Protein AF-A0A7S4MHZ4-F1 (afdb_monomer_lite)

Radius of gyration: 15.57 Å; chains: 1; bounding box: 35×34×41 Å

Structure (mmCIF, N/CA/C/O backbone):
data_AF-A0A7S4MHZ4-F1
#
_entry.id   AF-A0A7S4MHZ4-F1
#
loop_
_atom_site.group_PDB
_atom_site.id
_atom_site.type_symbol
_atom_site.label_atom_id
_atom_site.label_alt_id
_atom_site.label_comp_id
_atom_site.label_asym_id
_atom_site.label_entity_id
_atom_site.label_seq_id
_atom_site.pdbx_PDB_ins_code
_atom_site.Cartn_x
_atom_site.Cartn_y
_atom_site.Cartn_z
_atom_site.occupancy
_atom_site.B_iso_or_equiv
_atom_site.auth_seq_id
_atom_site.auth_comp_id
_atom_site.auth_asym_id
_atom_site.auth_atom_id
_atom_site.pdbx_PDB_model_num
ATOM 1 N N . SER A 1 1 ? 7.181 -21.364 -13.826 1.00 87.19 1 SER A N 1
ATOM 2 C CA . SER A 1 1 ? 8.135 -20.300 -13.446 1.00 87.19 1 SER A CA 1
ATOM 3 C C . SER A 1 1 ? 7.371 -18.995 -13.312 1.00 87.19 1 SER A C 1
ATOM 5 O O . SER A 1 1 ? 6.284 -18.898 -13.868 1.00 87.19 1 SER A O 1
ATOM 7 N N . ALA A 1 2 ? 7.893 -18.036 -12.549 1.00 94.38 2 ALA A N 1
ATOM 8 C CA . ALA A 1 2 ? 7.341 -16.683 -12.485 1.00 94.38 2 ALA A CA 1
ATOM 9 C C . ALA A 1 2 ? 8.067 -15.768 -13.484 1.00 94.38 2 ALA A C 1
ATOM 11 O O . ALA A 1 2 ? 9.230 -16.023 -13.806 1.00 94.38 2 ALA A O 1
ATOM 12 N N . ASP A 1 3 ? 7.380 -14.726 -13.949 1.00 97.62 3 ASP A N 1
ATOM 13 C CA . ASP A 1 3 ? 7.961 -13.686 -14.802 1.00 97.62 3 ASP A CA 1
ATOM 14 C C . ASP A 1 3 ? 8.902 -12.763 -14.005 1.00 97.62 3 ASP A C 1
ATOM 16 O O . ASP A 1 3 ? 8.879 -12.720 -12.772 1.00 97.62 3 ASP A O 1
ATOM 20 N N . THR A 1 4 ? 9.748 -12.013 -14.712 1.00 97.88 4 THR A N 1
ATOM 21 C CA . THR A 1 4 ? 10.660 -11.032 -14.113 1.00 97.88 4 THR A CA 1
ATOM 22 C C . THR A 1 4 ? 9.920 -9.786 -13.618 1.00 97.88 4 THR A C 1
ATOM 24 O O . THR A 1 4 ? 8.803 -9.485 -14.038 1.00 97.88 4 THR A O 1
ATOM 27 N N . LEU A 1 5 ? 10.565 -9.027 -12.724 1.00 97.69 5 LEU A N 1
ATOM 28 C CA . LEU A 1 5 ? 9.962 -7.837 -12.112 1.00 97.69 5 LEU A CA 1
ATOM 29 C C . LEU A 1 5 ? 9.532 -6.791 -13.151 1.00 97.69 5 LEU A C 1
ATOM 31 O O . LEU A 1 5 ? 8.451 -6.234 -13.022 1.00 97.69 5 LEU A O 1
ATOM 35 N N . ASP A 1 6 ? 10.327 -6.551 -14.195 1.00 98.00 6 ASP A N 1
ATOM 36 C CA . ASP A 1 6 ? 9.988 -5.585 -15.246 1.00 98.00 6 ASP A CA 1
ATOM 37 C C . ASP A 1 6 ? 8.728 -5.997 -16.027 1.00 98.00 6 ASP A C 1
ATOM 39 O O . ASP A 1 6 ? 7.898 -5.152 -16.354 1.00 98.00 6 ASP A O 1
ATOM 43 N N . VAL A 1 7 ? 8.549 -7.298 -16.286 1.00 98.25 7 VAL A N 1
ATOM 44 C CA . VAL A 1 7 ? 7.350 -7.834 -16.944 1.00 98.25 7 VAL A CA 1
ATOM 45 C C . VAL A 1 7 ? 6.131 -7.653 -16.044 1.00 98.25 7 VAL A C 1
ATOM 47 O O . VAL A 1 7 ? 5.079 -7.220 -16.511 1.00 98.25 7 VAL A O 1
ATOM 50 N N . VAL A 1 8 ? 6.267 -7.960 -14.752 1.00 98.12 8 VAL A N 1
ATOM 51 C CA . VAL A 1 8 ? 5.168 -7.833 -13.786 1.00 98.12 8 VAL A CA 1
ATOM 52 C C . VAL A 1 8 ? 4.792 -6.366 -13.558 1.00 98.12 8 VAL A C 1
ATOM 54 O O . VAL A 1 8 ? 3.604 -6.061 -13.527 1.00 98.12 8 VAL A O 1
ATOM 57 N N . LEU A 1 9 ? 5.763 -5.451 -13.476 1.00 97.88 9 LEU A N 1
ATOM 58 C CA . LEU A 1 9 ? 5.500 -4.014 -13.344 1.00 97.88 9 LEU A CA 1
ATOM 59 C C . LEU A 1 9 ? 4.797 -3.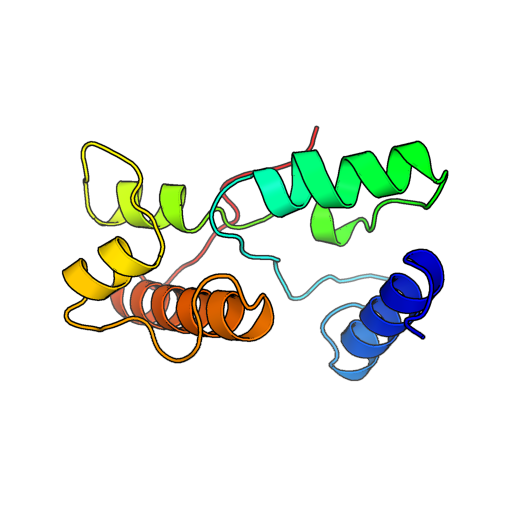440 -14.576 1.00 97.88 9 LEU A C 1
ATOM 61 O O . LEU A 1 9 ? 3.846 -2.683 -14.414 1.00 97.88 9 LEU A O 1
ATOM 65 N N . ARG A 1 10 ? 5.181 -3.848 -15.795 1.00 97.75 10 ARG A N 1
ATOM 66 C CA . ARG A 1 10 ? 4.447 -3.453 -17.013 1.00 97.75 10 ARG A CA 1
ATOM 67 C C . ARG A 1 10 ? 2.995 -3.925 -16.986 1.00 97.75 10 ARG A C 1
ATOM 69 O O . ARG A 1 10 ? 2.097 -3.147 -17.277 1.00 97.75 10 ARG A O 1
ATOM 76 N N . ARG A 1 11 ? 2.747 -5.173 -16.581 1.00 98.25 11 ARG A N 1
ATOM 77 C CA . ARG A 1 11 ? 1.375 -5.693 -16.446 1.00 98.25 11 ARG A CA 1
ATOM 78 C C . ARG A 1 11 ? 0.579 -4.978 -15.358 1.00 98.25 11 ARG A C 1
ATOM 80 O O . ARG A 1 11 ? -0.618 -4.775 -15.519 1.00 98.25 11 ARG A O 1
ATOM 87 N N . PHE A 1 12 ? 1.225 -4.616 -14.252 1.00 97.06 12 PHE A N 1
ATOM 88 C CA . PHE A 1 12 ? 0.586 -3.846 -13.189 1.00 97.06 12 PHE A CA 1
ATOM 89 C C . PHE A 1 12 ? 0.182 -2.451 -13.685 1.00 97.06 12 PHE A C 1
ATOM 91 O O . PHE A 1 12 ? -0.952 -2.034 -13.483 1.00 97.06 12 PHE A O 1
ATOM 98 N N . ASP A 1 13 ? 1.069 -1.783 -14.417 1.00 96.88 13 ASP A N 1
ATOM 99 C CA . ASP A 1 13 ? 0.826 -0.488 -15.053 1.00 96.88 13 ASP A CA 1
ATOM 100 C C . ASP A 1 13 ? -0.316 -0.544 -16.092 1.00 96.88 13 ASP A C 1
ATOM 102 O O . ASP A 1 13 ? -1.221 0.290 -16.091 1.00 96.88 13 ASP A O 1
ATOM 106 N N . GLU A 1 14 ? -0.346 -1.584 -16.933 1.00 97.31 14 GLU A N 1
ATOM 107 C CA . GLU A 1 14 ? -1.460 -1.856 -17.854 1.00 97.31 14 GLU A CA 1
ATOM 108 C C . GLU A 1 14 ? -2.781 -2.084 -17.113 1.00 97.31 14 GLU A C 1
ATOM 110 O O . GLU A 1 14 ? -3.811 -1.533 -17.505 1.00 97.31 14 GLU A O 1
ATOM 115 N N . TRP A 1 15 ? -2.759 -2.860 -16.028 1.00 97.81 15 TRP A N 1
ATOM 116 C CA . TRP A 1 15 ? -3.938 -3.103 -15.203 1.00 97.81 15 TRP A CA 1
ATOM 117 C C . TRP A 1 15 ? -4.458 -1.806 -14.569 1.00 97.81 15 TRP A C 1
ATOM 119 O O . TRP A 1 15 ? -5.663 -1.560 -14.602 1.00 97.81 15 TRP A O 1
ATOM 129 N N . LEU A 1 16 ? -3.580 -0.934 -14.063 1.00 97.44 16 LEU A N 1
ATOM 130 C CA . LEU A 1 16 ? -3.977 0.375 -13.534 1.00 97.44 16 LEU A CA 1
ATOM 131 C C . LEU A 1 16 ? -4.670 1.232 -14.606 1.00 97.44 16 LEU A C 1
ATOM 133 O O . LEU A 1 16 ? -5.731 1.798 -14.337 1.00 97.44 16 LEU A O 1
ATOM 137 N N . ARG A 1 17 ? -4.132 1.276 -15.836 1.00 96.25 17 ARG A N 1
ATOM 138 C CA . ARG A 1 17 ? -4.768 1.991 -16.961 1.00 96.25 17 ARG A CA 1
ATOM 139 C C . ARG A 1 17 ? -6.128 1.409 -17.327 1.00 96.25 17 ARG A C 1
ATOM 141 O O . ARG A 1 17 ? -7.085 2.155 -17.499 1.00 96.25 17 ARG A O 1
ATOM 148 N N . GLN A 1 18 ? -6.237 0.084 -17.412 1.00 97.56 18 GLN A N 1
ATOM 149 C CA . GLN A 1 18 ? -7.496 -0.600 -17.737 1.00 97.56 18 GLN A CA 1
ATOM 150 C C . GLN A 1 18 ? -8.600 -0.341 -16.703 1.00 97.56 18 GLN A C 1
ATOM 152 O O . GLN A 1 18 ? -9.779 -0.397 -17.041 1.00 97.56 18 GLN A O 1
ATOM 157 N N . ASN A 1 19 ? -8.223 -0.040 -15.458 1.00 97.19 19 ASN A N 1
ATOM 158 C CA . ASN A 1 19 ? -9.151 0.301 -14.382 1.00 97.19 19 ASN A CA 1
ATOM 159 C C . AS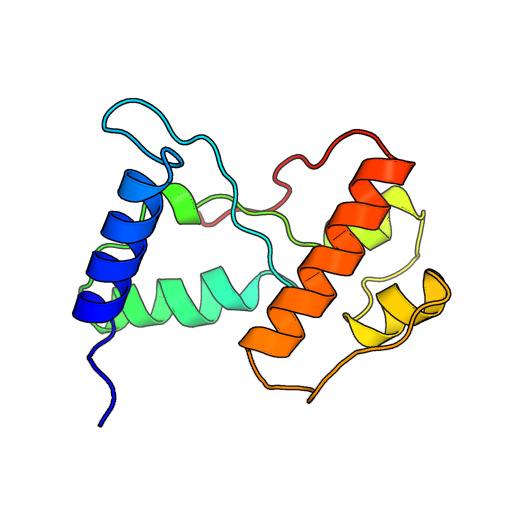N A 1 19 ? -9.338 1.819 -14.200 1.00 97.19 19 ASN A C 1
ATOM 161 O O . ASN A 1 19 ? -9.961 2.231 -13.226 1.00 97.19 19 ASN A O 1
ATOM 165 N N . ASN A 1 20 ? -8.836 2.647 -15.125 1.00 96.00 20 ASN A N 1
ATOM 166 C CA . ASN A 1 20 ? -8.899 4.114 -15.068 1.00 96.00 20 ASN A CA 1
ATOM 167 C C . ASN A 1 20 ? -8.290 4.707 -13.782 1.00 96.00 20 ASN A C 1
ATOM 169 O O . ASN A 1 20 ? -8.766 5.719 -13.276 1.00 96.00 20 ASN A O 1
ATOM 173 N N . LEU A 1 21 ? -7.256 4.062 -13.232 1.00 96.88 21 LEU A N 1
ATOM 174 C CA . LEU A 1 21 ? -6.560 4.535 -12.031 1.00 96.88 21 LEU A CA 1
ATOM 175 C C . LEU A 1 21 ? -5.371 5.439 -12.365 1.00 96.88 21 LEU A C 1
ATOM 177 O O . LEU A 1 21 ? -4.960 6.232 -11.523 1.00 96.88 21 LEU A O 1
ATOM 181 N N . ILE A 1 22 ? -4.825 5.319 -13.578 1.00 95.38 22 ILE A N 1
ATOM 182 C CA . ILE A 1 22 ? -3.786 6.206 -14.111 1.00 95.38 22 ILE A CA 1
ATOM 183 C C . ILE A 1 22 ? -4.063 6.538 -15.578 1.00 95.38 22 ILE A C 1
ATOM 185 O O . ILE A 1 22 ? -4.531 5.688 -16.342 1.00 95.38 22 ILE A O 1
ATOM 189 N N . SER A 1 23 ? -3.715 7.756 -15.971 1.00 91.94 23 SER A N 1
ATOM 190 C CA . SER A 1 23 ? -3.666 8.242 -17.351 1.00 91.94 23 SER A CA 1
ATOM 191 C C . SER A 1 23 ? -2.302 8.891 -17.621 1.00 91.94 23 SER A C 1
ATOM 193 O O . SER A 1 23 ? -1.372 8.740 -16.827 1.00 91.94 23 SER A O 1
ATOM 195 N N . ALA A 1 24 ? -2.140 9.561 -18.765 1.00 87.25 24 ALA A N 1
ATOM 196 C CA . ALA A 1 24 ? -0.921 10.325 -19.024 1.00 87.25 24 ALA A CA 1
ATOM 197 C C . ALA A 1 24 ? -0.864 11.619 -18.187 1.00 87.25 24 ALA A C 1
ATOM 199 O O . ALA A 1 24 ? 0.219 12.150 -17.955 1.00 87.25 24 ALA A O 1
ATOM 200 N N . GLU A 1 25 ? -2.013 12.104 -17.711 1.00 90.00 25 GLU A N 1
ATOM 201 C CA . GLU A 1 25 ? -2.154 13.386 -17.022 1.00 90.00 25 GLU A CA 1
ATOM 202 C C . GLU A 1 25 ? -2.540 13.249 -15.541 1.00 90.00 25 GLU A C 1
ATOM 204 O O . GLU A 1 25 ? -2.369 14.200 -14.780 1.00 90.00 25 GLU A O 1
ATOM 209 N N . GLU A 1 26 ? -3.071 12.098 -15.118 1.00 92.06 26 GLU A N 1
ATOM 210 C CA . GLU A 1 26 ? -3.697 11.937 -13.804 1.00 92.06 26 GLU A CA 1
ATOM 211 C C . GLU A 1 26 ? -3.379 10.586 -13.147 1.00 92.06 26 GLU A C 1
ATOM 213 O O . GLU A 1 26 ? -3.288 9.545 -13.801 1.00 92.06 26 GLU A O 1
ATOM 218 N N . VAL A 1 27 ? -3.255 10.607 -11.818 1.00 93.50 27 VAL A N 1
ATOM 219 C CA . VAL A 1 27 ? -3.174 9.426 -10.953 1.00 93.50 27 VAL A CA 1
ATOM 220 C C . VAL A 1 27 ? -4.314 9.513 -9.936 1.00 93.50 27 VAL A C 1
ATOM 222 O O . VAL A 1 27 ? -4.316 10.388 -9.073 1.00 93.50 27 VAL A O 1
ATOM 225 N N . CYS A 1 28 ? -5.282 8.602 -10.030 1.00 93.06 28 CYS A N 1
ATOM 226 C CA . CYS A 1 28 ? -6.510 8.596 -9.224 1.00 93.06 28 CYS A CA 1
ATOM 227 C C . CYS A 1 28 ? -6.479 7.564 -8.083 1.00 93.06 28 CYS A C 1
ATOM 229 O O . CYS A 1 28 ? -7.524 7.160 -7.572 1.00 93.06 28 CYS A O 1
ATOM 231 N N . PHE A 1 29 ? -5.295 7.090 -7.694 1.00 94.38 29 PHE A N 1
ATOM 232 C CA . PHE A 1 29 ? -5.129 6.129 -6.606 1.00 94.38 29 PHE A CA 1
ATOM 233 C C . PHE A 1 29 ? -3.864 6.413 -5.799 1.00 94.38 29 PHE A C 1
ATOM 235 O O . PHE A 1 29 ? -2.991 7.166 -6.222 1.00 94.38 29 PHE A O 1
ATOM 242 N N . VAL A 1 30 ? -3.760 5.771 -4.637 1.00 94.44 30 VAL A N 1
ATOM 243 C CA . VAL A 1 30 ? -2.562 5.803 -3.799 1.00 94.44 30 VAL A CA 1
ATOM 244 C C . VAL A 1 30 ? -2.253 4.393 -3.279 1.00 94.44 30 VAL A C 1
ATOM 246 O O . VAL A 1 30 ? -3.174 3.693 -2.842 1.00 94.44 30 VAL A O 1
ATOM 249 N N . PRO A 1 31 ? -0.988 3.941 -3.309 1.00 96.56 31 PRO A N 1
ATOM 250 C CA . PRO A 1 31 ? -0.571 2.718 -2.631 1.00 96.56 31 PRO A CA 1
ATOM 251 C C . PRO A 1 31 ? -0.723 2.818 -1.107 1.00 96.56 31 PRO A C 1
ATOM 253 O O . PRO A 1 31 ? -0.574 3.885 -0.511 1.00 96.56 31 PRO A O 1
ATOM 256 N N . ALA A 1 32 ? -0.949 1.684 -0.449 1.00 97.69 32 ALA A N 1
ATOM 257 C CA . ALA A 1 32 ? -0.956 1.594 1.007 1.00 97.69 32 ALA A CA 1
ATOM 258 C C . ALA A 1 32 ? -0.229 0.330 1.479 1.00 97.69 32 ALA A C 1
ATOM 260 O O . ALA A 1 32 ? -0.368 -0.730 0.866 1.00 97.69 32 ALA A O 1
ATOM 261 N N . THR A 1 33 ? 0.539 0.442 2.563 1.00 97.94 33 THR A N 1
ATOM 262 C CA . THR A 1 33 ? 1.483 -0.595 3.016 1.00 97.94 33 THR A CA 1
ATOM 263 C C . THR A 1 33 ? 1.519 -0.732 4.542 1.00 97.94 33 THR A C 1
ATOM 265 O O . THR A 1 33 ? 1.166 0.197 5.276 1.00 97.94 33 THR A O 1
ATOM 268 N N . ASP A 1 34 ? 1.979 -1.886 5.050 1.00 96.81 34 ASP A N 1
ATOM 269 C CA . ASP A 1 34 ? 2.186 -2.137 6.491 1.00 96.81 34 ASP A CA 1
ATOM 270 C C . ASP A 1 34 ? 3.552 -1.604 6.969 1.00 96.81 34 ASP A C 1
ATOM 272 O O . ASP A 1 34 ? 4.381 -2.307 7.556 1.00 96.81 34 ASP A O 1
ATOM 276 N N . GLY A 1 35 ? 3.790 -0.314 6.728 1.00 95.88 35 GLY A N 1
ATOM 277 C CA . GLY A 1 35 ? 5.064 0.357 6.978 1.00 95.88 35 GLY A CA 1
ATOM 278 C C . GLY A 1 35 ? 5.846 0.677 5.699 1.00 95.88 35 GLY A C 1
ATOM 279 O O . GLY A 1 35 ? 5.413 0.351 4.596 1.00 95.88 35 GLY A O 1
ATOM 280 N N . PRO A 1 36 ? 7.021 1.313 5.824 1.00 95.62 36 PRO A N 1
ATOM 281 C CA . PRO A 1 36 ? 7.740 1.861 4.669 1.00 95.62 36 PRO A CA 1
ATOM 282 C C . PRO A 1 36 ? 8.523 0.817 3.856 1.00 95.62 36 PRO A C 1
ATOM 284 O O . PRO A 1 36 ? 8.984 1.094 2.752 1.00 95.62 36 PRO A O 1
ATOM 287 N N . TRP A 1 37 ? 8.724 -0.391 4.393 1.00 96.56 37 TRP A N 1
ATOM 288 C CA . TRP A 1 37 ? 9.685 -1.347 3.832 1.00 96.56 37 TRP A CA 1
ATOM 289 C C . TRP A 1 37 ? 9.294 -1.895 2.458 1.00 96.56 37 TRP A C 1
ATOM 291 O O . TRP A 1 37 ? 10.189 -2.090 1.635 1.00 96.56 37 TRP A O 1
ATOM 301 N N . ASP A 1 38 ? 7.998 -2.095 2.196 1.00 97.00 38 ASP A N 1
ATOM 302 C CA . ASP A 1 38 ? 7.504 -2.580 0.900 1.00 97.00 38 ASP A CA 1
ATOM 303 C C . ASP A 1 38 ? 7.980 -1.699 -0.259 1.00 97.00 38 ASP A C 1
ATOM 305 O O . ASP A 1 38 ? 8.448 -2.198 -1.286 1.00 97.00 38 ASP A O 1
ATOM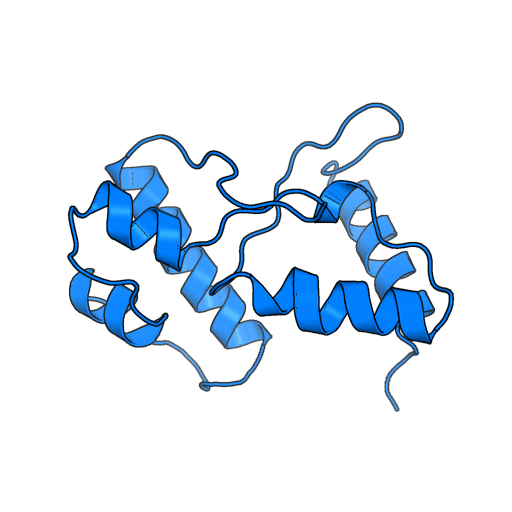 309 N N . ILE A 1 39 ? 7.936 -0.383 -0.056 1.00 97.19 39 ILE A N 1
ATOM 310 C CA . ILE A 1 39 ? 8.361 0.595 -1.049 1.00 97.19 39 ILE A CA 1
ATOM 311 C C . ILE A 1 39 ? 9.873 0.817 -0.974 1.00 97.19 39 ILE A C 1
ATOM 313 O O . ILE A 1 39 ? 10.580 0.548 -1.944 1.00 97.19 39 ILE A O 1
ATOM 317 N N . GLU A 1 40 ? 10.395 1.252 0.175 1.00 96.06 40 GLU A N 1
ATOM 318 C CA . GLU A 1 40 ? 11.781 1.723 0.286 1.00 96.06 40 GLU A CA 1
ATOM 319 C C . GLU A 1 40 ? 12.824 0.607 0.169 1.00 96.06 40 GLU A C 1
ATOM 321 O O . GLU A 1 40 ? 13.880 0.781 -0.441 1.00 96.06 40 GLU A O 1
ATOM 326 N N . LYS A 1 41 ? 12.578 -0.530 0.828 1.00 96.50 41 LYS A N 1
ATOM 327 C CA . LYS A 1 41 ? 13.581 -1.592 0.993 1.00 96.50 41 LYS A CA 1
ATOM 328 C C . LYS A 1 41 ? 13.412 -2.715 -0.009 1.00 96.50 41 LYS A C 1
ATOM 330 O O . LYS A 1 41 ? 14.404 -3.366 -0.326 1.00 96.50 41 LYS A O 1
ATOM 335 N N . PHE A 1 42 ? 12.192 -2.949 -0.486 1.00 97.19 42 PHE A N 1
ATOM 336 C CA . PHE A 1 42 ? 11.919 -4.021 -1.434 1.00 97.19 42 PHE A CA 1
ATOM 337 C C . PHE A 1 42 ? 11.798 -3.483 -2.854 1.00 97.19 42 PHE A C 1
ATOM 339 O O . PHE A 1 42 ? 12.698 -3.731 -3.654 1.00 97.19 42 PHE A O 1
ATOM 346 N N . LEU A 1 43 ? 10.746 -2.728 -3.182 1.00 97.88 43 LEU A N 1
ATOM 347 C CA . LEU A 1 43 ? 10.509 -2.328 -4.569 1.00 97.88 43 LEU A CA 1
ATOM 348 C C . LEU A 1 43 ? 11.576 -1.357 -5.098 1.00 97.88 43 LEU A C 1
ATOM 350 O O . LEU A 1 43 ? 12.198 -1.641 -6.120 1.00 97.88 43 LEU A O 1
ATOM 354 N N . ALA A 1 44 ? 11.826 -0.246 -4.401 1.00 97.94 44 ALA A N 1
ATOM 355 C CA . ALA A 1 44 ? 12.774 0.776 -4.847 1.00 97.94 44 ALA A CA 1
ATOM 356 C C . ALA A 1 44 ? 14.204 0.228 -4.945 1.00 97.94 44 ALA A C 1
ATOM 358 O O . ALA A 1 44 ? 14.877 0.408 -5.962 1.00 97.94 44 ALA A O 1
ATOM 359 N N . ALA A 1 45 ? 14.650 -0.509 -3.922 1.00 97.81 45 ALA A N 1
ATOM 360 C CA . ALA A 1 45 ? 15.973 -1.125 -3.913 1.00 97.81 45 ALA A CA 1
ATOM 361 C C . ALA A 1 45 ? 16.144 -2.154 -5.043 1.00 97.81 45 ALA A C 1
ATOM 363 O O . ALA A 1 45 ? 17.193 -2.195 -5.687 1.00 97.81 45 ALA A O 1
ATOM 364 N N . GLU A 1 46 ? 15.123 -2.970 -5.316 1.00 98.25 46 GLU A N 1
ATOM 365 C CA . GLU A 1 46 ? 15.185 -3.977 -6.374 1.00 98.25 46 GLU A CA 1
ATOM 366 C C . GLU A 1 46 ? 15.135 -3.349 -7.773 1.00 98.25 46 GLU A C 1
ATOM 368 O O . GLU A 1 46 ? 15.861 -3.797 -8.666 1.00 98.25 46 GLU A O 1
ATOM 373 N N . CYS A 1 47 ? 14.346 -2.285 -7.959 1.00 98.38 47 CYS A N 1
ATOM 374 C CA . CYS A 1 47 ? 14.352 -1.480 -9.179 1.00 98.38 47 CYS A CA 1
ATOM 375 C C . CYS A 1 47 ? 15.738 -0.877 -9.433 1.00 98.38 47 CYS A C 1
ATOM 377 O O . CYS A 1 47 ? 16.310 -1.094 -10.503 1.00 98.38 47 CYS A O 1
ATOM 379 N N . ALA A 1 48 ? 16.330 -0.227 -8.425 1.00 98.00 48 ALA A N 1
ATOM 380 C CA . ALA A 1 48 ? 17.675 0.337 -8.514 1.00 98.00 48 ALA A CA 1
ATOM 381 C C . ALA A 1 48 ? 18.725 -0.734 -8.848 1.00 98.00 48 ALA A C 1
ATOM 383 O O . ALA A 1 48 ? 19.532 -0.560 -9.760 1.00 98.00 48 ALA A O 1
ATOM 384 N N . ARG A 1 49 ? 18.680 -1.887 -8.167 1.00 98.38 49 ARG A N 1
ATOM 385 C CA . ARG A 1 49 ? 19.616 -2.999 -8.390 1.00 98.38 49 ARG A CA 1
ATOM 386 C C . ARG A 1 49 ? 19.523 -3.583 -9.802 1.00 98.38 49 ARG A C 1
ATOM 388 O O . ARG A 1 49 ? 20.527 -4.057 -10.330 1.00 98.38 49 ARG A O 1
ATOM 395 N N . LYS A 1 50 ? 18.327 -3.602 -10.396 1.00 97.94 50 LYS A N 1
ATOM 396 C CA . LYS A 1 50 ? 18.069 -4.170 -11.729 1.00 97.94 50 LYS A CA 1
ATOM 397 C C . LYS A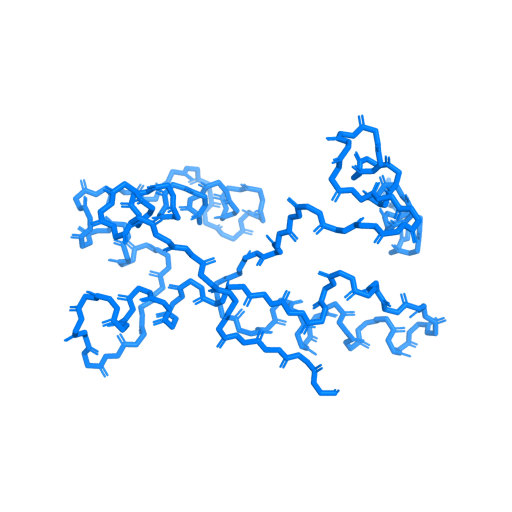 1 50 ? 18.089 -3.138 -12.861 1.00 97.94 50 LYS A C 1
ATOM 399 O O . LYS A 1 50 ? 17.930 -3.536 -14.010 1.00 97.94 50 LYS A O 1
ATOM 404 N N . GLY A 1 51 ? 18.264 -1.849 -12.561 1.00 97.88 51 GLY A N 1
ATOM 405 C CA . GLY A 1 51 ? 18.155 -0.776 -13.553 1.00 97.88 51 GLY A CA 1
ATOM 406 C C . GLY A 1 51 ? 16.743 -0.629 -14.134 1.00 97.88 51 GLY A C 1
ATOM 407 O O . GLY A 1 51 ? 16.594 -0.247 -15.292 1.00 97.88 51 GLY A O 1
ATOM 408 N N . ILE A 1 52 ? 15.712 -0.978 -13.360 1.00 98.31 52 ILE A N 1
ATOM 409 C CA . ILE A 1 52 ? 14.307 -0.821 -13.750 1.00 98.31 52 ILE A CA 1
ATOM 410 C C . ILE A 1 52 ? 13.835 0.560 -13.272 1.00 98.31 52 ILE A C 1
ATOM 412 O O . ILE A 1 52 ? 14.057 0.879 -12.101 1.00 98.31 52 ILE A O 1
ATOM 416 N N . PRO A 1 53 ? 13.179 1.373 -14.122 1.00 97.06 53 PRO A N 1
ATOM 417 C CA . PRO A 1 53 ? 12.564 2.621 -13.684 1.00 97.06 53 PRO A CA 1
ATOM 418 C C . PRO A 1 53 ? 11.565 2.376 -12.553 1.00 97.06 53 PRO A C 1
ATOM 420 O O . PRO A 1 53 ? 10.706 1.495 -12.647 1.00 97.06 53 PRO A O 1
ATOM 423 N N . PHE A 1 54 ? 11.691 3.138 -11.472 1.00 97.31 54 PHE A N 1
ATOM 424 C CA . PHE A 1 54 ? 10.739 3.077 -10.373 1.00 97.31 54 PHE A CA 1
ATOM 425 C C . PHE A 1 54 ? 9.433 3.782 -10.788 1.00 97.31 54 PHE A C 1
ATOM 427 O O . PHE A 1 54 ? 9.516 4.857 -11.379 1.00 97.31 54 PHE A O 1
ATOM 434 N N . PRO A 1 55 ? 8.242 3.200 -10.548 1.00 95.38 55 PRO A N 1
ATOM 435 C CA . PRO A 1 55 ? 6.992 3.823 -10.979 1.00 95.38 55 PRO A CA 1
ATOM 436 C C . PRO A 1 55 ? 6.678 5.110 -10.203 1.00 95.38 55 PRO A C 1
ATOM 438 O O . PRO A 1 55 ? 6.624 5.085 -8.974 1.00 95.38 55 PRO A O 1
ATOM 441 N N . ASP A 1 56 ? 6.380 6.204 -10.910 1.00 93.19 56 ASP A N 1
ATOM 442 C CA . ASP A 1 56 ? 6.142 7.525 -10.302 1.00 93.19 56 ASP A CA 1
ATOM 443 C C . ASP A 1 56 ? 5.017 7.508 -9.246 1.00 93.19 56 ASP A C 1
ATOM 445 O O . ASP A 1 56 ? 5.145 8.090 -8.168 1.00 93.19 56 ASP A O 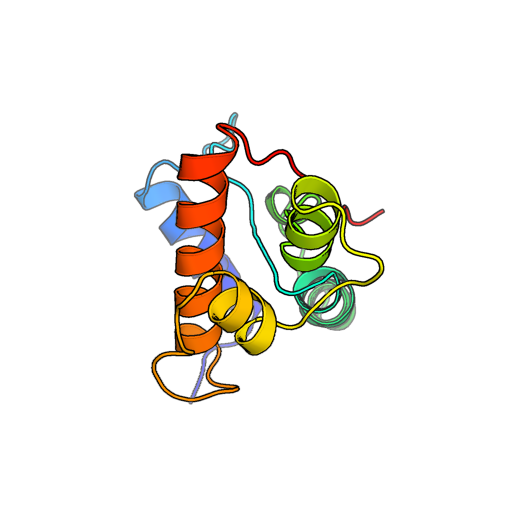1
ATOM 449 N N . TYR A 1 57 ? 3.941 6.752 -9.496 1.00 94.88 57 TYR A N 1
ATOM 450 C CA . TYR A 1 57 ? 2.808 6.601 -8.569 1.00 94.88 57 TYR A CA 1
ATOM 451 C C . TYR A 1 57 ? 3.140 5.837 -7.272 1.00 94.88 57 TYR A C 1
ATOM 453 O O . TYR A 1 57 ? 2.278 5.708 -6.407 1.00 94.88 57 TYR A O 1
ATOM 461 N N . MET A 1 58 ? 4.360 5.307 -7.122 1.00 96.19 58 MET A N 1
ATOM 462 C CA . MET A 1 58 ? 4.828 4.633 -5.904 1.00 96.19 58 MET A CA 1
ATOM 463 C C . MET A 1 58 ? 5.662 5.545 -4.988 1.00 96.19 58 MET A C 1
ATOM 465 O O . MET A 1 58 ? 6.067 5.104 -3.915 1.00 96.19 58 MET A O 1
ATOM 469 N N . HIS A 1 59 ? 5.922 6.805 -5.368 1.00 96.06 59 HIS A N 1
ATOM 470 C CA . HIS A 1 59 ? 6.722 7.733 -4.549 1.00 96.06 59 HIS A CA 1
ATOM 471 C C . HIS A 1 59 ? 6.024 8.205 -3.275 1.00 96.06 59 HIS A C 1
ATOM 473 O O . HIS A 1 59 ? 6.696 8.585 -2.320 1.00 96.06 59 HIS A O 1
ATOM 479 N N . HIS A 1 60 ? 4.695 8.169 -3.246 1.00 96.12 60 HIS A N 1
ATOM 480 C CA . HIS A 1 60 ? 3.893 8.536 -2.088 1.00 96.12 60 HIS A CA 1
ATOM 481 C C . HIS A 1 60 ? 2.963 7.382 -1.742 1.00 96.12 60 HIS A C 1
ATOM 483 O O . HIS A 1 60 ? 2.357 6.785 -2.630 1.00 96.12 60 HIS A O 1
ATOM 489 N N . TRP A 1 61 ? 2.824 7.075 -0.456 1.00 97.75 61 TRP A N 1
ATOM 490 C CA . TRP A 1 61 ? 1.928 6.014 -0.007 1.00 97.75 61 TRP A CA 1
ATOM 491 C C . TRP A 1 61 ? 1.299 6.335 1.348 1.00 97.75 61 TRP A C 1
ATOM 493 O O . TRP A 1 61 ? 1.618 7.320 2.024 1.00 97.75 61 TRP A O 1
ATOM 503 N N . VAL A 1 62 ? 0.356 5.483 1.735 1.00 97.88 62 VAL A N 1
ATOM 504 C CA . VAL A 1 62 ? -0.212 5.445 3.080 1.00 97.88 62 VAL A CA 1
ATOM 505 C C . VAL A 1 62 ? 0.481 4.336 3.876 1.00 97.88 62 VAL A C 1
ATOM 507 O O . VAL A 1 62 ? 0.204 3.154 3.675 1.00 97.88 62 VAL A O 1
ATOM 510 N N . ASP A 1 63 ? 1.353 4.695 4.821 1.00 97.75 63 ASP A N 1
ATOM 511 C CA . ASP A 1 63 ? 1.756 3.805 5.914 1.00 97.75 63 ASP A CA 1
ATOM 512 C C . ASP A 1 63 ? 0.561 3.661 6.865 1.00 97.75 63 ASP A C 1
ATOM 514 O O . ASP A 1 63 ? 0.251 4.549 7.679 1.00 97.75 63 ASP A O 1
ATOM 518 N N . ILE A 1 64 ? -0.114 2.515 6.776 1.00 97.81 64 ILE A N 1
ATOM 519 C CA . ILE A 1 64 ? -1.319 2.240 7.562 1.00 97.81 64 ILE A CA 1
ATOM 520 C C . ILE A 1 64 ? -1.009 2.173 9.060 1.00 97.81 64 ILE A C 1
ATOM 522 O O . ILE A 1 64 ? -1.859 2.508 9.881 1.00 97.81 64 ILE A O 1
ATOM 526 N N . ARG A 1 65 ? 0.211 1.776 9.446 1.00 97.75 65 ARG A N 1
ATOM 527 C CA . ARG A 1 65 ? 0.619 1.646 10.850 1.00 97.75 65 ARG A CA 1
ATOM 528 C C . ARG A 1 65 ? 0.827 3.013 11.465 1.00 97.75 65 ARG A C 1
ATOM 530 O O . ARG A 1 65 ? 0.484 3.225 12.632 1.00 97.75 65 ARG A O 1
ATOM 537 N N . HIS A 1 66 ? 1.411 3.932 10.694 1.00 97.31 66 HIS A N 1
ATOM 538 C CA . HIS A 1 66 ? 1.497 5.337 11.069 1.00 97.31 66 HIS A CA 1
ATOM 539 C C . HIS A 1 66 ? 0.088 5.909 11.203 1.00 97.31 66 HIS A C 1
ATOM 541 O O . HIS A 1 66 ? -0.263 6.407 12.276 1.00 97.31 66 HIS A O 1
ATOM 547 N N . TYR A 1 67 ? -0.724 5.795 10.152 1.00 97.56 67 TYR A N 1
ATOM 548 C CA . TYR A 1 67 ? -2.060 6.377 10.120 1.00 97.56 67 TYR A CA 1
ATOM 549 C C . TYR A 1 67 ? -2.924 5.875 11.286 1.00 97.56 67 TYR A C 1
ATOM 551 O O . TYR A 1 67 ? -3.467 6.675 12.051 1.00 97.56 67 TYR A O 1
ATOM 559 N N . PHE A 1 68 ? -2.968 4.555 11.494 1.00 97.69 68 PHE A N 1
ATOM 560 C CA . PHE A 1 68 ? -3.718 3.924 12.576 1.00 97.69 68 PHE A CA 1
ATOM 561 C C . PHE A 1 68 ? -3.262 4.417 13.951 1.00 97.69 68 PHE A C 1
ATOM 563 O O . PHE A 1 68 ? -4.101 4.743 14.791 1.00 97.69 68 PHE A O 1
ATOM 570 N N . LYS A 1 69 ? -1.943 4.522 14.185 1.00 97.56 69 LYS A N 1
ATOM 571 C CA . LYS A 1 69 ? -1.394 5.059 15.439 1.00 97.56 69 LYS A CA 1
ATOM 572 C C . LYS A 1 69 ? -1.901 6.479 15.698 1.00 97.56 69 LYS A C 1
ATOM 574 O O . LYS A 1 69 ? -2.362 6.751 16.803 1.00 97.56 69 LYS A O 1
ATOM 579 N N . VAL A 1 70 ? -1.779 7.367 14.710 1.00 96.44 70 VAL A N 1
ATOM 580 C CA . VAL A 1 70 ? -2.121 8.790 14.857 1.00 96.44 70 VAL A CA 1
ATOM 581 C C . VAL A 1 70 ? -3.615 8.967 15.091 1.00 96.44 70 VAL A C 1
ATOM 583 O O . VAL A 1 70 ? -3.995 9.609 16.065 1.00 96.44 70 VAL A O 1
ATOM 586 N N . LYS A 1 71 ? -4.466 8.359 14.258 1.00 95.69 71 LYS A N 1
ATOM 587 C CA . LYS A 1 71 ? -5.920 8.545 14.363 1.00 95.69 71 LYS A CA 1
ATOM 588 C C . LYS A 1 71 ? -6.539 7.901 15.609 1.00 95.69 71 LYS A C 1
ATOM 590 O O . LYS A 1 71 ? -7.571 8.372 16.068 1.00 95.69 71 LYS A O 1
ATOM 595 N N . ASN A 1 72 ? -5.892 6.887 16.191 1.00 94.94 72 ASN A N 1
ATOM 596 C CA . ASN A 1 72 ? -6.336 6.240 17.433 1.00 94.94 72 ASN A CA 1
ATOM 597 C C . ASN A 1 72 ? -5.545 6.691 18.678 1.00 94.94 72 ASN A C 1
ATOM 599 O O . ASN A 1 72 ? -5.649 6.055 19.725 1.00 94.94 72 ASN A O 1
ATOM 603 N N . CYS A 1 73 ? -4.733 7.753 18.583 1.00 95.81 73 CYS A N 1
ATOM 604 C CA . CYS A 1 73 ? -3.948 8.304 19.698 1.00 95.81 73 CYS A CA 1
ATOM 605 C C . CYS A 1 73 ? -3.087 7.258 20.442 1.00 95.81 73 CYS A C 1
ATOM 607 O O . CYS A 1 73 ? -2.956 7.288 21.667 1.00 95.81 73 CYS A O 1
ATOM 609 N N . LEU A 1 74 ? -2.492 6.311 19.708 1.00 97.00 74 LEU A N 1
ATOM 610 C CA . LEU A 1 74 ? -1.718 5.214 20.293 1.00 97.00 74 LEU A CA 1
ATOM 611 C C . LEU A 1 74 ? -0.254 5.607 20.518 1.00 97.00 74 LEU A C 1
ATOM 613 O O . LEU A 1 74 ? 0.366 6.307 19.715 1.00 97.00 74 LEU A O 1
ATOM 617 N N . SER A 1 75 ? 0.354 5.069 21.576 1.00 96.25 75 SER A N 1
ATOM 618 C CA . SER A 1 75 ? 1.763 5.334 21.910 1.00 96.25 75 SER A CA 1
ATOM 619 C C . SER A 1 75 ? 2.753 4.757 20.890 1.00 96.25 75 SER A C 1
ATOM 621 O O . SER A 1 75 ? 3.854 5.283 20.722 1.00 96.25 75 SER A O 1
ATOM 623 N N . ARG A 1 76 ? 2.370 3.706 20.153 1.00 96.62 76 ARG A N 1
ATOM 624 C CA . ARG A 1 76 ? 3.236 3.000 19.196 1.00 96.62 76 ARG A CA 1
ATOM 625 C C . ARG A 1 76 ? 2.476 2.492 17.971 1.00 96.62 76 ARG A C 1
ATOM 627 O O . ARG A 1 76 ? 1.261 2.310 18.014 1.00 96.62 76 ARG A O 1
ATOM 634 N N . ARG A 1 77 ? 3.222 2.228 16.892 1.00 97.12 77 ARG A N 1
ATOM 635 C CA . ARG A 1 77 ? 2.729 1.534 15.692 1.00 97.12 77 ARG A CA 1
ATOM 636 C C . ARG A 1 77 ? 2.473 0.056 16.015 1.00 97.12 77 ARG A C 1
ATOM 638 O O . ARG A 1 77 ? 3.246 -0.559 16.751 1.00 97.12 77 ARG A O 1
ATOM 645 N N . HIS A 1 78 ? 1.424 -0.514 15.434 1.00 97.69 78 HIS A N 1
ATOM 646 C CA . HIS A 1 78 ? 1.050 -1.923 15.589 1.00 97.69 78 HIS A CA 1
ATOM 647 C C . HIS A 1 78 ? 1.180 -2.659 14.250 1.00 97.69 78 HIS A C 1
ATOM 649 O O . HIS A 1 78 ? 1.324 -2.008 13.221 1.00 97.69 78 HIS A O 1
ATOM 655 N N . ASN A 1 79 ? 1.234 -3.991 14.277 1.00 96.56 79 ASN A N 1
ATOM 656 C CA . ASN A 1 79 ? 1.174 -4.817 13.065 1.00 96.56 79 ASN A CA 1
ATOM 657 C C . ASN A 1 79 ? -0.289 -5.054 12.654 1.00 96.56 79 ASN A C 1
ATOM 659 O O . ASN A 1 79 ? -1.197 -4.794 13.451 1.00 96.56 79 ASN A O 1
ATOM 663 N N . VAL A 1 80 ? -0.510 -5.567 11.440 1.00 97.62 80 VAL A N 1
ATOM 664 C CA . VAL A 1 80 ? -1.850 -5.848 10.883 1.00 97.62 80 VAL A CA 1
ATOM 665 C C . VAL A 1 80 ? -2.742 -6.611 11.864 1.00 97.62 80 VAL A C 1
ATOM 667 O O . VAL A 1 80 ? -3.842 -6.156 12.173 1.00 97.62 80 VAL A O 1
ATOM 670 N N . SER A 1 81 ? -2.261 -7.725 12.426 1.00 97.62 81 SER A N 1
ATOM 671 C CA . SER A 1 81 ? -3.058 -8.554 13.341 1.00 97.62 81 SER A CA 1
ATOM 672 C C . SER A 1 81 ? -3.508 -7.791 14.586 1.00 97.62 81 SER A C 1
ATOM 674 O O . SER A 1 81 ? -4.662 -7.909 14.990 1.00 97.62 81 SER A O 1
ATOM 676 N N . LYS A 1 82 ? -2.630 -6.975 15.183 1.00 98.12 82 LYS A N 1
ATOM 677 C CA . LYS A 1 82 ? -2.987 -6.188 16.367 1.00 98.12 82 LYS A CA 1
ATOM 678 C C . LYS A 1 82 ? -3.905 -5.013 16.027 1.00 98.12 82 LYS A C 1
ATOM 680 O O . LYS A 1 82 ? -4.761 -4.680 16.839 1.00 98.12 82 LYS A O 1
ATOM 685 N N . MET A 1 83 ? -3.758 -4.395 14.853 1.00 98.25 83 MET A N 1
ATOM 686 C CA . MET A 1 83 ? -4.699 -3.368 14.385 1.00 98.25 83 MET A CA 1
ATOM 687 C C . MET A 1 83 ? -6.105 -3.950 14.201 1.00 98.25 83 MET A C 1
ATOM 689 O O . MET A 1 83 ? -7.064 -3.366 14.698 1.00 98.25 83 MET A O 1
ATOM 693 N N . LEU A 1 84 ? -6.222 -5.133 13.586 1.00 98.31 84 LEU A N 1
ATOM 694 C CA . LEU A 1 84 ? -7.496 -5.850 13.465 1.00 98.31 84 LEU A CA 1
ATOM 695 C C . LEU A 1 84 ? -8.089 -6.200 14.831 1.00 98.31 84 LEU A C 1
ATOM 697 O O . LEU A 1 84 ? -9.264 -5.931 15.055 1.00 98.31 84 LEU A O 1
ATOM 701 N N . GLU A 1 85 ? -7.283 -6.728 15.756 1.00 98.00 85 GLU A N 1
ATOM 702 C CA . GLU A 1 85 ? -7.737 -7.068 17.112 1.00 98.00 85 GLU A CA 1
ATOM 703 C C . GLU A 1 85 ? -8.324 -5.841 17.831 1.00 98.00 85 GLU A C 1
ATOM 705 O O . GLU A 1 85 ? -9.405 -5.918 18.411 1.00 98.00 85 GLU A O 1
ATOM 710 N N . LEU A 1 86 ? -7.650 -4.687 17.744 1.00 97.50 86 LEU A N 1
ATOM 711 C CA . LEU A 1 86 ? -8.132 -3.420 18.311 1.00 97.50 86 LEU A CA 1
ATOM 712 C C . LEU A 1 86 ? -9.419 -2.916 17.636 1.00 97.50 86 LEU A C 1
ATOM 714 O O . LEU A 1 86 ? -10.195 -2.201 18.265 1.00 97.50 86 LEU A O 1
ATOM 718 N N . MET A 1 87 ? -9.663 -3.306 16.384 1.00 96.44 87 MET A N 1
ATOM 719 C CA . MET A 1 87 ? -10.909 -3.057 15.651 1.00 96.44 87 MET A CA 1
ATOM 720 C C . MET A 1 87 ? -11.979 -4.142 15.883 1.00 96.44 87 MET A C 1
ATOM 722 O O . MET A 1 87 ? -13.021 -4.117 15.231 1.00 96.44 87 MET A O 1
ATOM 726 N N . GLY A 1 88 ? -11.743 -5.109 16.777 1.00 97.25 88 GLY A N 1
ATOM 727 C CA . GLY A 1 88 ? -12.671 -6.215 17.038 1.00 97.25 88 GLY A CA 1
ATOM 728 C C . GLY A 1 88 ? -12.749 -7.251 15.909 1.00 97.25 88 GLY A C 1
ATOM 729 O O . GLY A 1 88 ? -13.735 -7.972 15.804 1.00 97.25 88 GLY A O 1
ATOM 730 N N . SER A 1 89 ? -11.730 -7.314 15.051 1.00 97.06 89 SER A N 1
ATOM 731 C CA . SER A 1 89 ? -11.605 -8.248 13.927 1.00 97.06 89 SER A CA 1
ATOM 732 C C . SER A 1 89 ? -10.400 -9.177 14.103 1.00 97.06 89 SER A C 1
ATOM 734 O O . SER A 1 89 ? -9.543 -8.971 14.962 1.00 97.06 89 SER A O 1
ATOM 736 N N . GLN A 1 90 ? -10.312 -10.214 13.272 1.00 97.75 90 GLN A N 1
ATOM 737 C CA . GLN A 1 90 ? -9.176 -11.138 13.239 1.00 97.75 90 GLN A CA 1
ATOM 738 C C . GLN A 1 90 ? -8.557 -11.181 11.845 1.00 97.75 90 GLN A C 1
ATOM 740 O O . GLN A 1 90 ? -9.216 -10.874 10.849 1.00 97.75 90 GLN A O 1
ATOM 745 N N . PHE A 1 91 ? -7.280 -11.558 11.788 1.00 98.31 91 PHE A N 1
ATOM 746 C CA . PHE A 1 91 ? -6.590 -11.795 10.526 1.00 98.31 91 PHE A CA 1
ATOM 747 C C . PHE A 1 91 ? -7.257 -12.952 9.774 1.00 98.31 91 PHE A C 1
ATOM 749 O O . PHE A 1 91 ? -7.473 -14.020 10.344 1.00 98.31 91 PHE A O 1
ATOM 756 N N . GLU A 1 92 ? -7.555 -12.742 8.496 1.00 98.31 92 GLU A N 1
ATOM 757 C CA . GLU A 1 92 ? -8.161 -13.749 7.620 1.00 98.31 92 GLU A CA 1
ATOM 758 C C . GLU A 1 92 ? -7.149 -14.305 6.614 1.00 98.31 92 GLU A C 1
ATOM 760 O O . GLU A 1 92 ? -6.404 -13.551 5.994 1.00 98.31 92 GLU A O 1
ATOM 765 N N . GLY A 1 93 ? -7.148 -15.624 6.411 1.00 97.56 93 GLY A N 1
ATOM 766 C CA . GLY A 1 93 ? -6.229 -16.290 5.485 1.00 97.56 93 GLY A CA 1
ATOM 767 C C . GLY A 1 93 ? -4.892 -16.659 6.128 1.00 97.56 93 GLY A C 1
ATOM 768 O O . GLY A 1 93 ? -4.819 -16.948 7.325 1.00 97.56 93 GLY A O 1
ATOM 769 N N . ARG A 1 94 ? -3.826 -16.705 5.325 1.00 97.56 94 ARG A N 1
ATOM 770 C CA . ARG A 1 94 ? -2.500 -17.150 5.767 1.00 97.56 94 ARG A CA 1
ATOM 771 C C . ARG A 1 94 ? -1.563 -15.962 5.967 1.00 97.56 94 ARG A C 1
ATOM 773 O O . ARG A 1 94 ? -1.205 -15.293 5.006 1.00 97.56 94 ARG A O 1
ATOM 780 N N . ALA A 1 95 ? -1.089 -15.765 7.196 1.00 92.62 95 ALA A N 1
ATOM 781 C CA . ALA A 1 95 ? -0.065 -14.761 7.484 1.00 92.62 95 ALA A CA 1
ATOM 782 C C . ALA A 1 95 ? 1.188 -14.977 6.615 1.00 92.62 95 ALA A C 1
ATOM 784 O O . ALA A 1 95 ? 1.607 -16.123 6.407 1.00 92.62 95 ALA A O 1
ATOM 785 N N . HIS A 1 96 ? 1.783 -13.879 6.136 1.00 91.94 96 HIS A N 1
ATOM 786 C CA . HIS A 1 96 ? 2.931 -13.872 5.216 1.00 91.94 96 HIS A CA 1
ATOM 787 C C . HIS A 1 96 ? 2.612 -14.367 3.793 1.00 91.94 96 HIS A C 1
ATOM 789 O O . HIS A 1 96 ? 3.515 -14.671 3.009 1.00 91.94 96 HIS A O 1
ATOM 795 N N . SER A 1 97 ? 1.327 -14.472 3.450 1.00 97.38 97 SER A N 1
ATOM 796 C CA . SER A 1 97 ? 0.848 -14.563 2.074 1.00 97.38 97 SER A CA 1
ATOM 797 C C . SER A 1 97 ? 0.534 -13.148 1.607 1.00 97.38 97 SER A C 1
ATOM 799 O O . SER A 1 97 ? -0.438 -12.564 2.079 1.00 97.38 97 SER A O 1
ATOM 801 N N . GLY A 1 98 ? 1.310 -12.608 0.662 1.00 96.00 98 GLY A N 1
ATOM 802 C CA . GLY A 1 98 ? 1.181 -11.200 0.261 1.00 96.00 98 GLY A CA 1
ATOM 803 C C . GLY A 1 98 ? -0.250 -10.784 -0.105 1.00 96.00 98 GLY A C 1
ATOM 804 O O . GLY A 1 98 ? -0.699 -9.720 0.296 1.00 96.00 98 GLY A O 1
ATOM 805 N N . ILE A 1 99 ? -1.015 -11.654 -0.776 1.00 97.88 99 ILE A N 1
ATOM 806 C CA . ILE A 1 99 ? -2.415 -11.364 -1.121 1.00 97.88 99 ILE A CA 1
ATOM 807 C C . ILE A 1 99 ? -3.354 -11.344 0.096 1.00 97.88 99 ILE A C 1
ATOM 809 O O . ILE A 1 99 ? -4.273 -10.528 0.140 1.00 97.88 99 ILE A O 1
ATOM 813 N N . ASP A 1 100 ? -3.144 -12.214 1.086 1.00 98.31 100 ASP A N 1
ATOM 814 C CA . ASP A 1 100 ? -3.977 -12.236 2.293 1.00 98.31 100 ASP A CA 1
ATOM 815 C C . ASP A 1 100 ? -3.595 -11.077 3.218 1.00 98.31 100 ASP A C 1
ATOM 817 O O . ASP A 1 100 ? -4.475 -10.416 3.770 1.00 98.31 100 ASP A O 1
ATOM 821 N N . ASP A 1 101 ? -2.302 -10.754 3.313 1.00 97.94 101 ASP A N 1
ATOM 822 C CA . ASP A 1 101 ? -1.819 -9.569 4.020 1.00 97.94 101 ASP A CA 1
ATOM 823 C C . ASP A 1 101 ? -2.437 -8.297 3.404 1.00 97.94 101 ASP A C 1
ATOM 825 O O . ASP A 1 101 ? -3.079 -7.526 4.119 1.00 97.94 101 ASP A O 1
ATOM 829 N N . SER A 1 102 ? -2.380 -8.122 2.075 1.00 98.25 102 SER A N 1
ATOM 830 C CA . SER A 1 102 ? -3.003 -6.978 1.386 1.00 98.25 102 SER A CA 1
ATOM 831 C C . SER A 1 102 ? -4.518 -6.888 1.602 1.00 98.25 102 SER A C 1
ATOM 833 O O . SER A 1 102 ? -5.044 -5.791 1.792 1.00 98.25 102 SER A O 1
ATOM 835 N N . ARG A 1 103 ? -5.243 -8.015 1.624 1.00 98.56 103 ARG A N 1
ATOM 836 C CA . ARG A 1 103 ? -6.690 -8.017 1.918 1.00 98.56 103 ARG A CA 1
ATOM 837 C C . ARG A 1 103 ? -6.985 -7.553 3.341 1.00 98.56 103 ARG A C 1
ATOM 839 O O . ARG A 1 103 ? -7.906 -6.768 3.549 1.00 98.56 103 ARG A O 1
ATOM 846 N N . ASN A 1 104 ? -6.205 -8.002 4.319 1.00 98.56 104 ASN A N 1
ATOM 847 C CA . ASN A 1 104 ? -6.368 -7.571 5.706 1.00 98.56 104 ASN A CA 1
ATOM 848 C C . ASN A 1 104 ? -6.005 -6.091 5.895 1.00 98.56 104 ASN A C 1
ATOM 850 O O . ASN A 1 104 ? -6.707 -5.381 6.614 1.00 98.56 104 ASN A O 1
ATOM 854 N N . ILE A 1 105 ? -4.978 -5.603 5.198 1.00 98.38 105 ILE A N 1
ATOM 855 C CA . ILE A 1 105 ? -4.651 -4.172 5.129 1.00 98.38 105 ILE A CA 1
ATOM 856 C C . ILE A 1 105 ? -5.832 -3.373 4.557 1.00 98.38 105 ILE A C 1
ATOM 858 O O . ILE A 1 105 ? -6.239 -2.373 5.148 1.00 98.38 105 ILE A O 1
ATOM 862 N N . ALA A 1 106 ? -6.440 -3.837 3.461 1.00 98.12 106 ALA A N 1
ATOM 863 C CA . ALA A 1 106 ? -7.612 -3.189 2.874 1.00 98.12 106 ALA A CA 1
ATOM 864 C C . ALA A 1 106 ? -8.802 -3.137 3.850 1.00 98.12 106 ALA A C 1
ATOM 866 O O . ALA A 1 106 ? -9.452 -2.100 3.962 1.00 98.12 106 ALA A O 1
ATOM 867 N N . ARG A 1 107 ? -9.052 -4.206 4.620 1.00 98.25 107 ARG A N 1
ATOM 868 C CA . ARG A 1 107 ? -10.094 -4.222 5.668 1.00 98.25 107 ARG A CA 1
ATOM 869 C C . ARG A 1 107 ? -9.858 -3.152 6.735 1.00 98.25 107 ARG A C 1
ATOM 871 O O . ARG A 1 107 ? -10.797 -2.462 7.125 1.00 98.25 107 ARG A O 1
ATOM 878 N N . ILE A 1 108 ? -8.609 -2.989 7.177 1.00 98.19 108 ILE A N 1
ATOM 879 C CA . ILE A 1 108 ? -8.224 -1.931 8.121 1.00 98.19 108 ILE A CA 1
ATOM 880 C C . ILE A 1 108 ? -8.489 -0.550 7.505 1.00 98.19 108 ILE A C 1
ATOM 882 O O . ILE A 1 108 ? -9.098 0.298 8.152 1.00 98.19 108 ILE A O 1
ATOM 886 N N . LEU A 1 109 ? -8.068 -0.324 6.257 1.00 97.56 109 LEU A N 1
ATOM 887 C CA . LEU A 1 109 ? -8.236 0.962 5.569 1.00 97.56 109 LEU A CA 1
ATOM 888 C C . LEU A 1 109 ? -9.702 1.338 5.361 1.00 97.56 109 LEU A C 1
ATOM 890 O O . LEU A 1 109 ? -10.065 2.480 5.627 1.00 97.56 109 LEU A O 1
ATOM 894 N N . ILE A 1 110 ? -10.548 0.387 4.955 1.00 97.19 110 ILE A N 1
ATOM 895 C CA . ILE A 1 110 ? -11.998 0.598 4.834 1.00 97.19 110 ILE A CA 1
ATOM 896 C C . ILE A 1 110 ? -12.561 1.066 6.175 1.00 97.19 110 ILE A C 1
ATOM 898 O O . ILE A 1 110 ? -13.237 2.090 6.242 1.00 97.19 110 ILE A O 1
ATOM 902 N N . ARG A 1 111 ? -12.208 0.383 7.270 1.00 96.69 111 ARG A N 1
ATOM 903 C CA . ARG A 1 111 ? -12.701 0.751 8.599 1.00 96.69 111 ARG A CA 1
ATOM 904 C C . ARG A 1 111 ? -12.200 2.121 9.064 1.00 96.69 111 ARG A C 1
ATOM 906 O O . ARG A 1 111 ? -12.933 2.862 9.721 1.00 96.69 111 ARG A O 1
ATOM 913 N N . LEU A 1 112 ? -10.961 2.468 8.728 1.00 95.81 112 LEU A N 1
ATOM 914 C CA . LEU A 1 112 ? -10.398 3.787 9.008 1.00 95.81 112 LEU A CA 1
ATOM 915 C C . LEU A 1 112 ? -11.105 4.890 8.210 1.00 95.81 112 LEU A C 1
ATOM 917 O O . LEU A 1 112 ? -11.414 5.928 8.790 1.00 95.81 112 LEU A O 1
ATOM 921 N N . LEU A 1 113 ? -11.407 4.662 6.928 1.00 95.25 113 LEU A N 1
ATOM 922 C CA . LEU A 1 113 ? -12.177 5.595 6.097 1.00 95.25 113 LEU A CA 1
ATOM 923 C C . LEU A 1 113 ? -13.581 5.817 6.646 1.00 95.2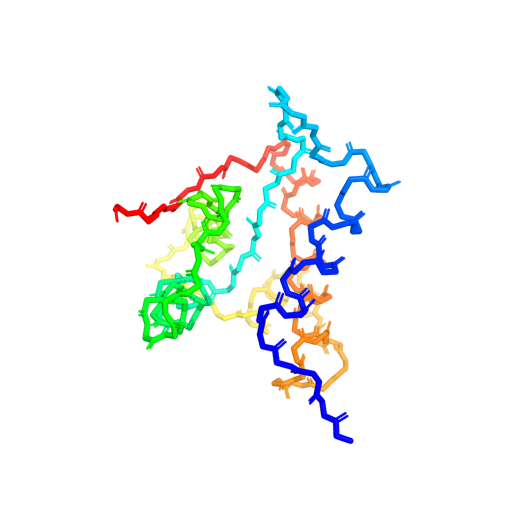5 113 LEU A C 1
ATOM 925 O O . LEU A 1 113 ? -13.997 6.961 6.794 1.00 95.25 113 LEU A O 1
ATOM 929 N N . GLU A 1 114 ? -14.287 4.744 7.003 1.00 95.75 114 GLU A N 1
ATOM 930 C CA . GLU A 1 114 ? -15.618 4.829 7.615 1.00 95.75 114 GLU A CA 1
ATOM 931 C C . GLU A 1 114 ? -15.609 5.652 8.910 1.00 95.75 114 GLU A C 1
ATOM 933 O O . GLU A 1 114 ? -16.578 6.342 9.214 1.00 95.75 114 GLU A O 1
ATOM 938 N N . THR A 1 115 ? -14.520 5.575 9.680 1.00 94.62 115 THR A N 1
ATOM 939 C CA . THR A 1 115 ? -14.420 6.221 10.997 1.00 94.62 115 THR A CA 1
ATOM 940 C C . THR A 1 115 ? -13.925 7.667 10.910 1.00 94.62 115 THR A C 1
ATOM 942 O O . THR A 1 115 ? -14.340 8.506 11.707 1.00 94.62 115 THR A O 1
ATOM 945 N N . HIS A 1 116 ? -13.021 7.973 9.975 1.00 94.19 116 HIS A N 1
ATOM 946 C CA . HIS A 1 116 ? -12.286 9.244 9.947 1.00 94.19 116 HIS A CA 1
ATOM 947 C C . HIS A 1 116 ? -12.499 10.075 8.674 1.00 94.19 116 HIS A C 1
ATOM 949 O O . HIS A 1 116 ? -12.078 11.228 8.649 1.00 94.19 116 HIS A O 1
ATOM 955 N N . GLY A 1 117 ? -13.132 9.526 7.635 1.00 92.31 117 GLY A N 1
ATOM 956 C CA . GLY A 1 117 ? -13.545 10.242 6.422 1.00 92.31 117 GLY A CA 1
ATOM 957 C C . GLY A 1 117 ? -12.446 10.546 5.396 1.00 92.31 117 GLY A C 1
ATOM 958 O O . GLY A 1 117 ? -12.764 10.930 4.276 1.00 92.31 117 GLY A O 1
ATOM 959 N N . GLU A 1 118 ? -11.168 10.361 5.730 1.00 90.44 118 GLU A N 1
ATOM 960 C CA . GLU A 1 118 ? -10.036 10.675 4.845 1.00 90.44 118 GLU A CA 1
ATOM 961 C C . GLU A 1 118 ? -8.876 9.685 5.012 1.00 90.44 118 GLU A C 1
ATOM 963 O O . GLU A 1 118 ? -8.662 9.144 6.096 1.00 90.44 118 GLU A O 1
ATOM 968 N N . LEU A 1 119 ? -8.073 9.495 3.964 1.00 90.00 119 LEU A N 1
ATOM 969 C CA . LEU A 1 119 ? -6.800 8.765 4.003 1.00 90.00 119 LEU A CA 1
ATOM 970 C C . LEU A 1 119 ? -5.740 9.506 3.166 1.00 90.00 119 LEU A C 1
ATOM 972 O O . LEU A 1 119 ? -5.468 9.108 2.034 1.00 90.00 119 LEU A O 1
ATOM 976 N N . PRO A 1 120 ? -5.151 10.601 3.676 1.00 93.44 120 PRO A N 1
ATOM 977 C CA . PRO A 1 120 ? -4.031 11.249 3.005 1.00 93.44 120 PRO A CA 1
ATOM 978 C C . PRO A 1 120 ? -2.783 10.356 3.009 1.00 93.44 120 PRO A C 1
ATOM 980 O O . PRO A 1 120 ? -2.540 9.609 3.963 1.00 93.44 120 PRO A O 1
ATOM 983 N N . THR A 1 121 ? -1.949 10.498 1.975 1.00 95.69 121 THR A N 1
ATOM 984 C CA . THR A 1 121 ? -0.558 10.017 1.986 1.00 95.69 121 THR A CA 1
ATOM 985 C C . THR A 1 121 ? 0.163 10.552 3.218 1.00 95.69 121 THR A C 1
ATOM 987 O O . THR A 1 121 ? 0.011 11.726 3.563 1.00 95.69 121 THR A O 1
ATOM 990 N N . ASN A 1 122 ? 0.962 9.718 3.873 1.00 96.31 122 ASN A N 1
ATOM 991 C CA . ASN A 1 122 ? 1.648 10.085 5.115 1.00 96.31 122 ASN A CA 1
ATOM 992 C C . ASN A 1 122 ? 3.112 9.629 5.164 1.00 96.31 122 ASN A C 1
ATOM 994 O O . ASN A 1 122 ? 3.749 9.754 6.213 1.00 96.31 122 ASN A O 1
ATOM 998 N N . ASP A 1 123 ? 3.618 9.102 4.050 1.00 96.50 123 ASP A N 1
ATOM 999 C CA . ASP A 1 123 ? 5.000 8.683 3.879 1.00 96.50 123 ASP A CA 1
ATOM 1000 C C . ASP A 1 123 ? 5.391 8.767 2.391 1.00 96.50 123 ASP A C 1
ATOM 1002 O O . ASP A 1 123 ? 4.515 8.809 1.513 1.00 96.50 123 ASP A O 1
ATOM 1006 N N . PHE A 1 124 ? 6.689 8.888 2.113 1.00 96.56 124 PHE A N 1
ATOM 1007 C CA . PHE A 1 124 ? 7.196 9.127 0.760 1.00 96.56 124 PHE A CA 1
ATOM 1008 C C . PHE A 1 124 ? 8.670 8.742 0.587 1.00 96.56 124 PHE A C 1
ATOM 1010 O O . PHE A 1 124 ? 9.456 8.749 1.534 1.00 96.56 124 PHE A O 1
ATOM 1017 N N . LEU A 1 125 ? 9.049 8.437 -0.655 1.00 94.19 125 LEU A N 1
ATOM 1018 C CA . LEU A 1 125 ? 10.416 8.113 -1.048 1.00 94.19 125 LEU A CA 1
ATOM 1019 C C . LEU A 1 125 ? 11.079 9.370 -1.619 1.00 94.19 125 LEU A C 1
ATOM 1021 O O . LEU A 1 125 ? 10.603 9.914 -2.618 1.00 94.19 125 LEU A O 1
ATOM 1025 N N . ASN A 1 126 ? 12.163 9.802 -0.965 1.00 77.81 126 ASN A N 1
ATOM 1026 C CA . ASN A 1 126 ? 13.019 10.911 -1.406 1.00 77.81 126 ASN A CA 1
ATOM 1027 C C . ASN A 1 126 ? 13.850 10.563 -2.642 1.00 77.81 126 ASN A C 1
ATOM 1029 O O . ASN A 1 126 ? 14.319 9.404 -2.720 1.00 77.81 126 ASN A O 1
#

Sequence (126 aa):
SADTLDVVLRRFDEWLRQNNLISAEEVCFVPATDGPWDIEKFLAAECARKGIPFPDYMHHWVDIRHYFKVKNCLSRRHNVSKMLELMGSQFEGRAHSGIDDSRNIARILIRLLETHGELPTNDFLN

Foldseek 3Di:
DDDDPLVVVVVVVVVCVVVVCDDPVDHNDAAEDCDDCVLPVPQVVVCVVVVHDRDPRSFFHFNLQVVLCVVVVHPGGDGLQVLQVVVVHGQDDDPPPVVSSVVSSVVSVVVCCVVPVDGDTDDGDD

Organism: NCBI:txid1487602

pLDDT: mean 96.29, std 2.74, range [77.81, 98.56]

Secondary structure (DSSP, 8-state):
-PPPHHHHHHHHHHHHHHTTSB-SS-B----EESSTHIIIIIIHHHHHHHTPPPPGGGSEEEEHHHHHHHHTT-SS---HHHHHHHTT----S-TT-HHHHHHHHHHHHHHHHHHHS-----EE--

InterPro domains:
  IPR012337 Ribonuclease H-like superfamily [SSF53098] (2-124)
  IPR013520 Ribonuclease H-like domain [PF00929] (4-109)
  IPR036397 Ribonuclease H superfamily [G3DSA:3.30.420.10] (1-126)
  IPR047201 ERI-1-like, DEDDh 3'-5' exonuclease domain [cd06133] (1-113)
  IPR051274 3'-5' Exoribonuclease [PTHR23044] (2-122)